Protein AF-A0A7U9XFC4-F1 (afdb_monomer_lite)

Structure (mmCIF, N/CA/C/O backbone):
data_AF-A0A7U9XFC4-F1
#
_entry.id   AF-A0A7U9XFC4-F1
#
loop_
_atom_site.group_PDB
_atom_site.id
_atom_site.type_symbol
_atom_site.label_atom_id
_atom_site.label_alt_id
_atom_site.label_comp_id
_atom_site.label_asym_id
_atom_site.label_entity_id
_atom_site.label_seq_id
_atom_site.pdbx_PDB_ins_code
_atom_site.Cartn_x
_atom_site.Cartn_y
_atom_site.Cartn_z
_atom_site.occupancy
_atom_site.B_iso_or_equiv
_atom_site.auth_seq_id
_atom_site.auth_comp_id
_atom_site.auth_asym_id
_atom_site.auth_atom_id
_atom_site.pdbx_PDB_model_num
ATOM 1 N N . MET A 1 1 ? 20.298 4.901 -15.967 1.00 60.19 1 MET A N 1
ATOM 2 C CA . MET A 1 1 ? 19.259 5.424 -15.066 1.00 60.19 1 MET A CA 1
ATOM 3 C C . MET A 1 1 ? 19.989 6.241 -14.031 1.00 60.19 1 MET A C 1
ATOM 5 O O . MET A 1 1 ? 20.990 5.750 -13.521 1.00 60.19 1 MET A O 1
ATOM 9 N N . ASP A 1 2 ? 19.614 7.506 -13.873 1.00 72.56 2 ASP A N 1
ATOM 10 C CA . ASP A 1 2 ? 20.160 8.339 -12.802 1.00 72.56 2 ASP A CA 1
ATOM 11 C C . A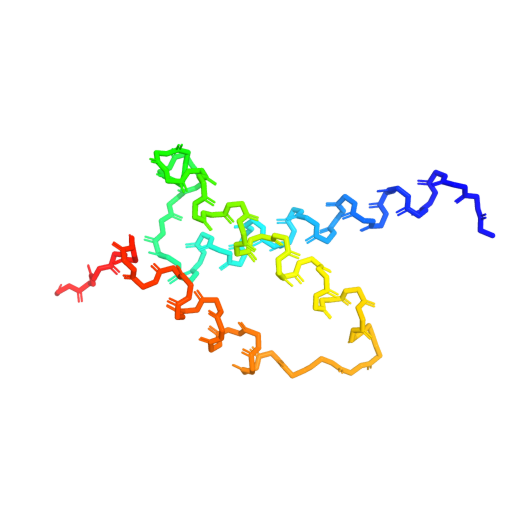SP A 1 2 ? 19.555 7.871 -11.467 1.00 72.56 2 ASP A C 1
ATOM 13 O O . ASP A 1 2 ? 18.421 7.395 -11.447 1.00 72.56 2 ASP A O 1
ATOM 17 N N . SER A 1 3 ? 20.303 7.982 -10.367 1.00 74.62 3 SER A N 1
ATOM 18 C CA . SER A 1 3 ? 19.834 7.594 -9.023 1.00 74.62 3 SER A CA 1
ATOM 19 C C . SER A 1 3 ? 18.535 8.319 -8.654 1.00 74.62 3 SER A C 1
ATOM 21 O O . SER A 1 3 ? 17.686 7.764 -7.969 1.00 74.62 3 SER A O 1
ATOM 23 N N . SER A 1 4 ? 18.364 9.544 -9.155 1.00 83.62 4 SER A N 1
ATOM 24 C CA . SER A 1 4 ? 17.200 10.396 -8.906 1.00 83.62 4 SER A CA 1
ATOM 25 C C . SER A 1 4 ? 15.888 9.850 -9.494 1.00 83.62 4 SER A C 1
ATOM 27 O O . SER A 1 4 ? 14.831 9.973 -8.868 1.00 83.62 4 SER A O 1
ATOM 29 N N . ASP A 1 5 ? 15.947 9.212 -10.666 1.00 87.25 5 ASP A N 1
ATOM 30 C CA . ASP A 1 5 ? 14.782 8.589 -11.305 1.00 87.25 5 ASP A CA 1
ATOM 31 C C . ASP A 1 5 ? 14.344 7.336 -10.534 1.00 87.25 5 ASP A C 1
ATOM 33 O O . ASP A 1 5 ? 13.150 7.082 -10.373 1.00 87.25 5 ASP A O 1
ATOM 37 N N . GLU A 1 6 ? 15.313 6.559 -10.040 1.00 89.25 6 GLU A N 1
ATOM 38 C CA . GLU A 1 6 ? 15.057 5.354 -9.247 1.00 89.25 6 GLU A CA 1
ATOM 39 C C . GLU A 1 6 ? 14.475 5.702 -7.872 1.00 89.25 6 GLU A C 1
ATOM 41 O O . GLU A 1 6 ? 13.475 5.106 -7.469 1.00 89.25 6 GLU A O 1
ATOM 46 N N . ASP A 1 7 ? 15.006 6.731 -7.206 1.00 93.06 7 ASP A N 1
ATOM 47 C CA . ASP A 1 7 ? 14.458 7.246 -5.946 1.00 93.06 7 ASP A CA 1
ATOM 48 C C . ASP A 1 7 ? 13.008 7.728 -6.118 1.00 93.06 7 ASP A C 1
ATOM 50 O O . ASP A 1 7 ? 12.133 7.394 -5.316 1.00 93.06 7 ASP A O 1
ATOM 54 N N . SER A 1 8 ? 12.732 8.471 -7.196 1.00 94.44 8 SER A N 1
ATOM 55 C CA . SER A 1 8 ? 11.384 8.970 -7.502 1.00 94.44 8 SER A CA 1
ATOM 56 C C . SER A 1 8 ? 10.407 7.832 -7.800 1.00 94.44 8 SER A C 1
ATOM 58 O O . SER A 1 8 ? 9.248 7.874 -7.387 1.00 94.44 8 SER A O 1
ATOM 60 N N . PHE A 1 9 ? 10.871 6.792 -8.494 1.00 93.56 9 PHE A N 1
ATOM 61 C CA . PHE A 1 9 ? 10.069 5.607 -8.772 1.00 93.56 9 PHE A CA 1
ATOM 62 C C . PHE A 1 9 ? 9.734 4.841 -7.488 1.00 93.56 9 PHE A C 1
ATOM 64 O O . PHE A 1 9 ? 8.566 4.533 -7.250 1.00 93.56 9 PHE A O 1
ATOM 71 N N . ILE A 1 10 ? 10.727 4.585 -6.630 1.00 94.69 10 ILE A N 1
ATOM 72 C CA . ILE A 1 10 ? 10.527 3.902 -5.345 1.00 94.69 10 ILE A CA 1
ATOM 73 C C . ILE A 1 10 ? 9.578 4.701 -4.446 1.00 94.69 10 ILE A C 1
ATOM 75 O O . ILE A 1 10 ? 8.698 4.109 -3.819 1.00 94.69 10 ILE A O 1
ATOM 79 N N . LEU A 1 11 ? 9.701 6.031 -4.415 1.00 96.62 11 LEU A N 1
ATOM 80 C CA . LEU A 1 11 ? 8.790 6.888 -3.658 1.00 96.62 11 LEU A CA 1
ATOM 81 C C . LEU A 1 11 ? 7.338 6.716 -4.127 1.00 96.62 11 LEU A C 1
ATOM 83 O O . LEU A 1 11 ? 6.458 6.484 -3.301 1.00 96.62 11 LEU A O 1
ATOM 87 N N . GLY A 1 12 ? 7.098 6.719 -5.441 1.00 97.12 12 GLY A N 1
ATOM 88 C CA . GLY A 1 12 ? 5.760 6.489 -5.994 1.00 97.12 12 GLY A CA 1
ATOM 89 C C . GLY A 1 12 ? 5.184 5.107 -5.650 1.00 97.12 12 GLY A C 1
ATOM 90 O O . GLY A 1 12 ? 3.978 4.969 -5.427 1.00 97.12 12 GLY A O 1
ATOM 91 N N . LEU A 1 13 ? 6.029 4.074 -5.545 1.00 96.62 13 LEU A N 1
ATOM 92 C CA . LEU A 1 13 ? 5.597 2.746 -5.092 1.00 96.62 13 LEU A CA 1
ATOM 93 C C . LEU A 1 13 ? 5.192 2.740 -3.616 1.00 96.62 13 LEU A C 1
ATOM 95 O O . LEU A 1 13 ? 4.219 2.077 -3.255 1.00 96.62 13 LEU A O 1
ATOM 99 N N . ILE A 1 14 ? 5.909 3.481 -2.770 1.00 97.62 14 ILE A N 1
ATOM 100 C CA . ILE A 1 14 ? 5.580 3.628 -1.348 1.00 97.62 14 ILE A CA 1
ATOM 101 C C . ILE A 1 14 ? 4.243 4.358 -1.189 1.00 97.62 14 ILE A C 1
ATOM 103 O O . ILE A 1 14 ? 3.358 3.830 -0.520 1.00 97.62 14 ILE A O 1
ATOM 107 N N . GLU A 1 15 ? 4.050 5.494 -1.864 1.00 97.44 15 GLU A N 1
ATOM 108 C CA . GLU A 1 15 ? 2.789 6.259 -1.847 1.00 97.44 15 GLU A CA 1
ATOM 109 C C . GLU A 1 15 ? 1.596 5.415 -2.341 1.00 97.44 15 GLU A C 1
ATOM 111 O O . GLU A 1 15 ? 0.490 5.450 -1.786 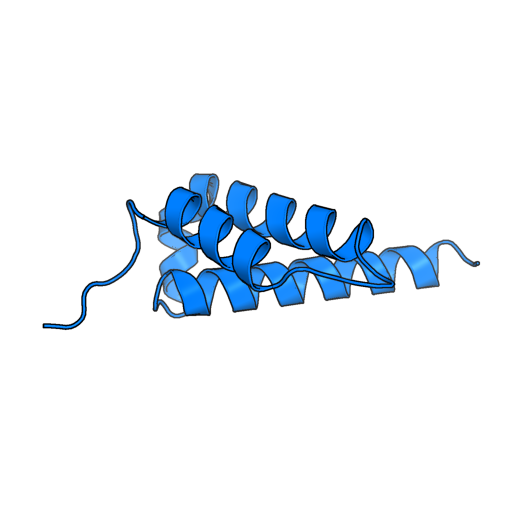1.00 97.44 15 GLU A O 1
ATOM 116 N N . THR A 1 16 ? 1.829 4.584 -3.362 1.00 96.31 16 THR A N 1
ATOM 117 C CA . THR A 1 16 ? 0.836 3.614 -3.845 1.00 96.31 16 THR A CA 1
ATOM 118 C C . THR A 1 16 ? 0.535 2.557 -2.780 1.00 96.31 16 THR A C 1
ATOM 120 O O . THR A 1 16 ? -0.628 2.232 -2.539 1.00 96.31 16 THR A O 1
ATOM 123 N N . GLY A 1 17 ? 1.563 2.029 -2.113 1.00 96.75 17 GLY A N 1
ATOM 124 C CA . GLY A 1 17 ? 1.424 1.065 -1.024 1.00 96.75 17 GLY A CA 1
ATOM 125 C C . GLY A 1 17 ? 0.630 1.616 0.162 1.00 96.75 17 GLY A C 1
ATOM 126 O O . GLY A 1 17 ? -0.220 0.907 0.701 1.00 96.75 17 GLY A O 1
ATOM 127 N N . GLU A 1 18 ? 0.852 2.875 0.538 1.00 97.00 18 GLU A N 1
ATOM 128 C CA . GLU A 1 18 ? 0.085 3.585 1.572 1.00 97.00 18 GLU A CA 1
ATOM 129 C C . GLU A 1 18 ? -1.398 3.661 1.209 1.00 97.00 18 GLU A C 1
ATOM 131 O O . GLU A 1 18 ? -2.252 3.266 2.007 1.00 97.00 18 GLU A O 1
ATOM 136 N N . SER A 1 19 ? -1.702 4.079 -0.021 1.00 96.94 19 SER A N 1
ATOM 137 C CA . SER A 1 19 ? -3.079 4.178 -0.521 1.00 96.94 19 SER A CA 1
ATOM 138 C C . SER A 1 19 ? -3.781 2.815 -0.539 1.00 96.94 19 SER A C 1
ATOM 140 O O . SER A 1 19 ? -4.892 2.675 -0.030 1.00 96.94 19 SER A O 1
ATOM 142 N N . LEU A 1 20 ? -3.103 1.767 -1.024 1.00 96.56 20 LEU A N 1
ATOM 143 C CA . LEU A 1 20 ? -3.636 0.400 -1.007 1.00 96.56 20 LEU A CA 1
ATOM 144 C C . LEU A 1 20 ? -3.899 -0.099 0.417 1.00 96.56 20 LEU A C 1
ATOM 146 O O . LEU A 1 20 ? -4.897 -0.778 0.664 1.00 96.56 20 LEU A O 1
ATOM 150 N N . CYS A 1 21 ? -3.019 0.224 1.367 1.00 97.38 21 CYS A N 1
ATOM 151 C CA . CYS A 1 21 ? -3.218 -0.144 2.764 1.00 97.38 21 CYS A CA 1
ATOM 152 C C . CYS A 1 21 ? -4.435 0.567 3.368 1.00 97.38 21 CYS A C 1
ATOM 154 O O . CYS A 1 21 ? -5.218 -0.086 4.061 1.00 97.38 21 CYS A O 1
ATOM 156 N N . ALA A 1 22 ? -4.632 1.854 3.071 1.00 96.69 22 ALA A N 1
ATOM 157 C CA . ALA A 1 22 ? -5.807 2.624 3.484 1.00 96.69 22 ALA A CA 1
ATOM 158 C C . ALA A 1 22 ? -7.107 2.006 2.953 1.00 96.69 22 ALA A C 1
ATOM 160 O O . ALA A 1 22 ? -8.014 1.695 3.732 1.00 96.69 22 ALA A O 1
ATOM 161 N N . ASP A 1 23 ? -7.152 1.699 1.657 1.00 96.38 23 ASP A N 1
ATOM 162 C CA . ASP A 1 23 ? -8.310 1.083 1.007 1.00 96.38 23 ASP A CA 1
ATOM 163 C C . ASP A 1 23 ? -8.631 -0.304 1.585 1.00 96.38 23 ASP A C 1
ATOM 165 O O . ASP A 1 23 ? -9.784 -0.627 1.897 1.00 96.38 23 ASP A O 1
ATOM 169 N N . VAL A 1 24 ? -7.609 -1.146 1.768 1.00 96.19 24 VAL A N 1
ATOM 170 C CA . VAL A 1 24 ? -7.774 -2.503 2.308 1.00 96.19 24 VAL A CA 1
ATOM 171 C C . VAL A 1 24 ? -8.221 -2.466 3.769 1.00 96.19 24 VAL A C 1
ATOM 173 O O . VAL A 1 24 ? -9.123 -3.230 4.145 1.00 96.19 24 VAL A O 1
ATOM 176 N N . ALA A 1 25 ? -7.631 -1.581 4.577 1.00 95.81 25 ALA A N 1
ATOM 177 C CA . ALA A 1 25 ? -8.005 -1.355 5.970 1.00 95.81 25 ALA A CA 1
ATOM 178 C C . ALA A 1 25 ? -9.353 -0.629 6.115 1.00 95.81 25 ALA A C 1
ATOM 180 O O . ALA A 1 25 ? -9.964 -0.709 7.182 1.00 95.81 25 ALA A O 1
ATOM 181 N N . ARG A 1 26 ? -9.851 0.009 5.045 1.00 95.62 26 ARG A N 1
ATOM 182 C CA . ARG A 1 26 ? -11.044 0.873 5.036 1.00 95.62 26 ARG A CA 1
ATOM 183 C C . ARG A 1 26 ? -10.923 2.008 6.050 1.00 95.62 26 ARG A C 1
ATOM 185 O O . ARG A 1 26 ? -11.821 2.233 6.861 1.00 95.62 26 ARG A O 1
ATOM 192 N N . MET A 1 27 ? -9.774 2.661 6.037 1.00 95.12 27 MET A N 1
ATOM 193 C CA . MET A 1 27 ? -9.393 3.711 6.971 1.00 95.12 27 MET A CA 1
ATOM 194 C C . MET A 1 27 ? -8.795 4.875 6.200 1.00 95.12 27 MET A C 1
ATOM 196 O O . MET A 1 27 ? -8.124 4.665 5.194 1.00 95.12 27 MET A O 1
ATOM 200 N N . GLU A 1 28 ? -8.991 6.087 6.702 1.00 94.00 28 GLU A N 1
ATOM 201 C CA . GLU A 1 28 ? -8.268 7.246 6.185 1.00 94.00 28 GLU A CA 1
ATOM 202 C C . GLU A 1 28 ? -6.791 7.174 6.597 1.00 94.00 28 GLU A C 1
ATOM 204 O O . GLU A 1 28 ? -6.448 6.591 7.630 1.00 94.00 28 GLU A O 1
ATOM 209 N N . MET A 1 29 ? -5.905 7.823 5.838 1.00 89.56 29 MET A N 1
ATOM 210 C CA . MET A 1 29 ? -4.459 7.792 6.105 1.00 89.56 29 MET A CA 1
ATOM 211 C C . MET A 1 29 ? -4.110 8.255 7.529 1.00 89.56 29 MET A C 1
ATOM 213 O O . MET A 1 29 ? -3.290 7.641 8.206 1.00 89.56 29 MET A O 1
ATOM 217 N N . ALA A 1 30 ? -4.808 9.283 8.021 1.00 92.12 30 ALA A N 1
ATOM 218 C CA . ALA A 1 30 ? -4.639 9.798 9.380 1.00 92.12 30 ALA A CA 1
ATOM 219 C C . ALA A 1 30 ? -4.984 8.760 10.466 1.00 92.12 30 ALA A C 1
ATOM 221 O O . ALA A 1 30 ? -4.452 8.806 11.571 1.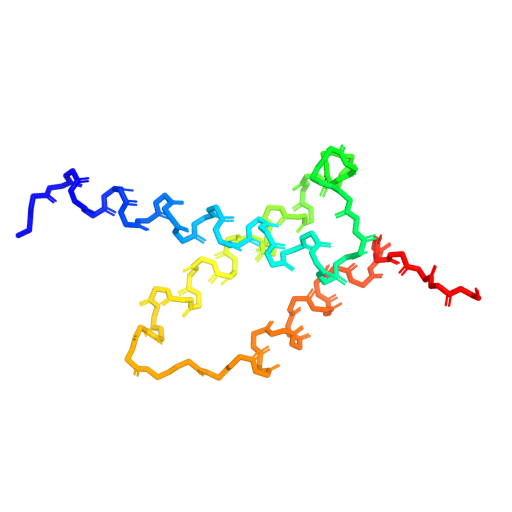00 92.12 30 ALA A O 1
ATOM 222 N N . GLU A 1 31 ? -5.867 7.804 10.173 1.00 93.00 31 GLU A N 1
ATOM 223 C CA . GLU A 1 31 ? -6.239 6.743 11.1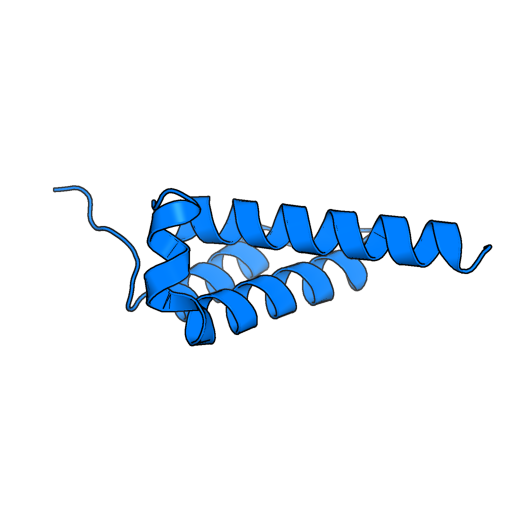14 1.00 93.00 31 GLU A CA 1
ATOM 224 C C . GLU A 1 31 ? -5.200 5.618 11.135 1.00 93.00 31 GLU A C 1
ATOM 226 O O . GLU A 1 31 ? -4.978 4.992 12.174 1.00 93.00 31 GLU A O 1
ATOM 231 N N . LEU A 1 32 ? -4.510 5.392 10.013 1.00 90.94 32 LEU A N 1
ATOM 232 C CA . LEU A 1 32 ? -3.411 4.432 9.925 1.00 90.94 32 LEU A CA 1
ATOM 233 C C . LEU A 1 32 ? -2.196 4.845 10.764 1.00 90.94 32 LEU A C 1
ATOM 235 O O . LEU A 1 32 ? -1.433 3.973 11.190 1.00 90.94 32 LEU A O 1
ATOM 239 N N . GLU A 1 33 ? -2.028 6.139 11.059 1.00 90.38 33 GLU A N 1
ATOM 240 C CA . GLU A 1 33 ? -0.947 6.643 11.918 1.00 90.38 33 GLU A CA 1
ATOM 241 C C . GLU A 1 33 ? -0.979 6.024 13.329 1.00 90.38 33 GLU A C 1
ATOM 243 O O . GLU A 1 33 ? 0.064 5.810 13.951 1.00 90.38 33 GLU A O 1
ATOM 248 N N . ALA A 1 34 ? -2.159 5.632 13.823 1.00 93.12 34 ALA A N 1
ATOM 249 C CA . ALA A 1 34 ? -2.296 4.923 15.098 1.00 93.12 34 ALA A CA 1
ATOM 250 C C . ALA A 1 34 ? -1.753 3.477 15.055 1.00 93.12 34 ALA A C 1
ATOM 252 O O . ALA A 1 34 ? -1.553 2.847 16.096 1.00 93.12 34 ALA A O 1
ATOM 253 N N . HIS A 1 35 ? -1.492 2.947 13.858 1.00 94.19 35 HIS A N 1
ATOM 254 C CA . HIS A 1 35 ? -1.124 1.557 13.594 1.00 94.19 35 HIS A CA 1
ATOM 255 C C . HIS A 1 35 ? 0.190 1.421 12.806 1.00 94.19 35 HIS A C 1
ATOM 257 O O . HIS A 1 35 ? 0.455 0.369 12.212 1.00 94.19 35 HIS A O 1
ATOM 263 N N . LEU A 1 36 ? 1.044 2.454 12.841 1.00 91.12 36 LEU A N 1
ATOM 264 C CA . LEU A 1 36 ? 2.281 2.555 12.055 1.00 91.12 36 LEU A CA 1
ATOM 265 C C . LEU A 1 36 ? 3.143 1.284 12.013 1.00 91.12 36 LEU A C 1
ATOM 267 O O . LEU A 1 36 ? 3.598 0.951 10.924 1.00 91.12 36 LEU A O 1
ATOM 271 N N . PRO A 1 37 ? 3.396 0.540 13.110 1.00 92.19 37 PRO A N 1
ATOM 272 C CA . PRO A 1 37 ? 4.229 -0.661 13.026 1.00 92.19 37 PRO A CA 1
ATOM 273 C C . PRO A 1 37 ? 3.682 -1.718 12.056 1.00 92.19 37 PRO A C 1
ATOM 275 O O . PRO A 1 37 ? 4.448 -2.311 11.302 1.00 92.19 37 PRO A O 1
ATOM 278 N N . MET A 1 38 ? 2.363 -1.929 12.049 1.00 91.81 38 MET A N 1
ATOM 279 C CA . MET A 1 38 ? 1.705 -2.927 11.202 1.00 91.81 38 MET A CA 1
ATOM 280 C C . MET A 1 38 ? 1.517 -2.399 9.779 1.00 91.81 38 MET A C 1
ATOM 282 O O . MET A 1 38 ? 1.825 -3.090 8.809 1.00 91.81 38 MET A O 1
ATOM 286 N N . VAL A 1 39 ? 1.085 -1.140 9.664 1.00 96.12 39 VAL A N 1
ATOM 287 C CA . VAL A 1 39 ? 0.873 -0.463 8.379 1.00 96.12 39 VAL A CA 1
ATOM 288 C C . VAL A 1 39 ? 2.183 -0.359 7.605 1.00 96.12 39 VAL A C 1
ATOM 290 O O . VAL A 1 39 ? 2.212 -0.693 6.428 1.00 96.12 39 VAL A O 1
ATOM 293 N N . ARG A 1 40 ? 3.299 -0.010 8.257 1.00 96.62 40 ARG A N 1
ATOM 294 C CA . ARG A 1 40 ? 4.608 0.079 7.590 1.00 96.62 40 ARG A CA 1
ATOM 295 C C . ARG A 1 40 ? 5.043 -1.244 6.973 1.00 96.62 40 ARG A C 1
ATOM 297 O O . ARG A 1 40 ? 5.599 -1.233 5.884 1.00 96.62 40 ARG A O 1
ATOM 304 N N . ILE A 1 41 ? 4.788 -2.378 7.629 1.00 96.88 41 ILE A N 1
ATOM 305 C CA . ILE A 1 41 ? 5.118 -3.694 7.058 1.00 96.88 41 ILE A CA 1
ATOM 306 C C . ILE A 1 41 ? 4.266 -3.961 5.812 1.00 96.88 41 ILE A C 1
ATOM 308 O O . ILE A 1 41 ? 4.797 -4.411 4.800 1.00 96.88 41 ILE A O 1
ATOM 312 N N . ALA A 1 42 ? 2.969 -3.649 5.862 1.00 97.88 42 ALA A N 1
ATOM 313 C CA . ALA A 1 42 ? 2.067 -3.813 4.725 1.00 97.88 42 ALA A CA 1
ATOM 314 C C . ALA A 1 42 ? 2.443 -2.902 3.540 1.00 97.88 42 ALA A C 1
ATOM 316 O O . ALA A 1 42 ? 2.504 -3.373 2.406 1.00 97.88 42 ALA A O 1
ATOM 317 N N . VAL A 1 43 ? 2.784 -1.637 3.803 1.00 98.00 43 VAL A N 1
ATOM 318 C CA . VAL A 1 43 ? 3.244 -0.675 2.787 1.00 98.00 43 VAL A CA 1
ATOM 319 C C . VAL A 1 43 ? 4.545 -1.140 2.140 1.00 98.00 43 VAL A C 1
ATOM 321 O O . VAL A 1 43 ? 4.644 -1.166 0.917 1.00 98.00 43 VAL A O 1
ATOM 324 N N . LEU A 1 44 ? 5.529 -1.562 2.942 1.00 97.69 44 LEU A N 1
ATOM 325 C CA . LEU A 1 44 ? 6.803 -2.063 2.421 1.00 97.69 44 LEU A CA 1
ATOM 326 C C . LEU A 1 44 ? 6.618 -3.337 1.592 1.00 97.69 44 LEU A C 1
ATOM 328 O O . LEU A 1 44 ? 7.257 -3.479 0.553 1.00 97.69 44 LEU A O 1
ATOM 332 N N . TYR A 1 45 ? 5.725 -4.236 2.015 1.00 97.69 45 TYR A N 1
ATOM 333 C CA . TYR A 1 45 ? 5.370 -5.412 1.226 1.00 97.69 45 TYR A CA 1
ATOM 334 C C . TYR A 1 45 ? 4.747 -5.019 -0.119 1.00 97.69 45 TYR A C 1
ATOM 336 O O . TYR A 1 45 ? 5.162 -5.538 -1.151 1.00 97.69 45 TYR A O 1
ATOM 344 N N . ALA A 1 46 ? 3.794 -4.080 -0.128 1.00 97.62 46 ALA A N 1
ATOM 345 C CA . ALA A 1 46 ? 3.170 -3.609 -1.363 1.00 97.62 46 ALA A CA 1
ATOM 346 C C . ALA A 1 46 ? 4.188 -2.968 -2.314 1.00 97.62 46 ALA A C 1
ATOM 348 O O . ALA A 1 46 ? 4.219 -3.313 -3.493 1.00 97.62 46 ALA A O 1
ATOM 349 N N . ALA A 1 47 ? 5.047 -2.083 -1.802 1.00 97.19 47 ALA A N 1
ATOM 350 C CA . ALA A 1 47 ? 6.076 -1.427 -2.601 1.00 97.19 47 ALA A CA 1
ATOM 351 C C . ALA A 1 47 ? 7.055 -2.445 -3.212 1.00 97.19 47 ALA A C 1
ATOM 353 O O . ALA A 1 47 ? 7.326 -2.388 -4.410 1.00 97.19 47 ALA A O 1
ATOM 354 N N . ALA A 1 48 ? 7.527 -3.417 -2.421 1.00 96.75 48 ALA A N 1
ATOM 355 C CA . ALA A 1 48 ? 8.399 -4.487 -2.905 1.00 96.75 48 ALA A CA 1
ATOM 356 C C . ALA A 1 48 ? 7.707 -5.355 -3.968 1.00 96.75 48 ALA A C 1
ATOM 358 O O . ALA A 1 48 ? 8.276 -5.602 -5.029 1.00 96.75 48 ALA A O 1
ATOM 359 N N . TYR A 1 49 ? 6.453 -5.752 -3.730 1.00 96.81 49 TYR A N 1
ATOM 360 C CA . TYR A 1 49 ? 5.683 -6.558 -4.676 1.00 96.81 49 TYR A CA 1
ATOM 361 C C . TYR A 1 49 ? 5.529 -5.852 -6.027 1.00 96.81 49 TYR A C 1
ATOM 363 O O . TYR A 1 49 ? 5.783 -6.453 -7.069 1.00 96.81 49 TYR A O 1
ATOM 371 N N . LEU A 1 50 ? 5.147 -4.571 -6.014 1.00 94.94 50 LEU A N 1
ATOM 372 C CA . LEU A 1 50 ? 4.972 -3.769 -7.226 1.00 94.94 50 LEU A CA 1
ATOM 373 C C . LEU A 1 50 ? 6.294 -3.549 -7.971 1.00 94.94 50 LEU A C 1
ATOM 375 O O . LEU A 1 50 ? 6.306 -3.564 -9.201 1.00 94.94 50 LEU A O 1
ATOM 379 N N . TYR A 1 51 ? 7.400 -3.377 -7.242 1.00 94.38 51 TYR A N 1
ATOM 380 C CA . TYR A 1 51 ? 8.731 -3.266 -7.835 1.00 94.38 51 TYR A CA 1
ATOM 381 C C . TYR A 1 51 ? 9.127 -4.557 -8.569 1.00 94.38 51 TYR A C 1
ATOM 383 O O . TYR A 1 51 ? 9.572 -4.512 -9.717 1.00 94.38 51 TYR A O 1
ATOM 391 N N . GLU A 1 52 ? 8.930 -5.712 -7.928 1.00 94.31 52 GLU A N 1
ATOM 392 C CA . GLU A 1 52 ? 9.283 -7.026 -8.479 1.00 94.31 52 GLU A CA 1
ATOM 393 C C . GLU A 1 52 ? 8.374 -7.448 -9.647 1.00 94.31 52 GLU A C 1
ATOM 395 O O . GLU A 1 52 ? 8.847 -8.055 -10.608 1.00 94.31 52 GLU A O 1
ATOM 400 N N . HIS A 1 53 ? 7.090 -7.077 -9.615 1.00 93.88 53 HIS A N 1
ATOM 401 C CA . HIS A 1 53 ? 6.068 -7.521 -10.573 1.00 93.88 53 HIS A CA 1
ATOM 402 C C . HIS A 1 53 ? 5.653 -6.432 -11.577 1.00 93.88 53 HIS A C 1
ATOM 404 O O . HIS A 1 53 ? 4.507 -6.374 -12.023 1.00 93.88 53 HIS A O 1
ATOM 410 N N . ARG A 1 54 ? 6.593 -5.567 -11.972 1.00 85.88 54 ARG A N 1
ATOM 411 C CA . ARG A 1 54 ? 6.342 -4.396 -12.837 1.00 85.88 54 ARG A CA 1
ATOM 412 C C . ARG A 1 54 ? 5.782 -4.705 -14.235 1.00 85.88 54 ARG A C 1
ATOM 414 O O . ARG A 1 54 ? 5.178 -3.834 -14.851 1.00 85.88 54 ARG A O 1
ATOM 421 N N . GLU A 1 55 ? 6.019 -5.907 -14.759 1.00 86.81 55 GLU A N 1
ATOM 422 C CA . GLU A 1 55 ? 5.571 -6.311 -16.105 1.00 86.81 55 GLU A CA 1
ATOM 423 C C . GLU A 1 55 ? 4.214 -7.023 -16.073 1.00 86.81 55 GLU A C 1
ATOM 425 O O . GLU A 1 55 ? 3.415 -6.887 -17.000 1.00 86.81 55 GLU A O 1
ATOM 430 N N . GLN A 1 56 ? 3.944 -7.764 -14.996 1.00 87.00 56 GLN A N 1
ATOM 431 C CA . GLN A 1 56 ? 2.700 -8.493 -14.793 1.00 87.00 56 GLN A CA 1
ATOM 432 C C . GLN A 1 56 ? 2.484 -8.732 -13.295 1.00 87.00 56 GLN A C 1
ATOM 434 O O . GLN A 1 56 ? 3.111 -9.608 -12.704 1.00 87.00 56 GLN A O 1
ATOM 439 N N . ALA A 1 57 ? 1.582 -7.960 -12.691 1.00 83.50 57 ALA A N 1
ATOM 440 C CA . ALA A 1 57 ? 1.228 -8.085 -11.280 1.00 83.50 57 ALA A CA 1
ATOM 441 C C . ALA A 1 57 ? -0.076 -8.877 -11.099 1.00 83.50 57 ALA A C 1
ATOM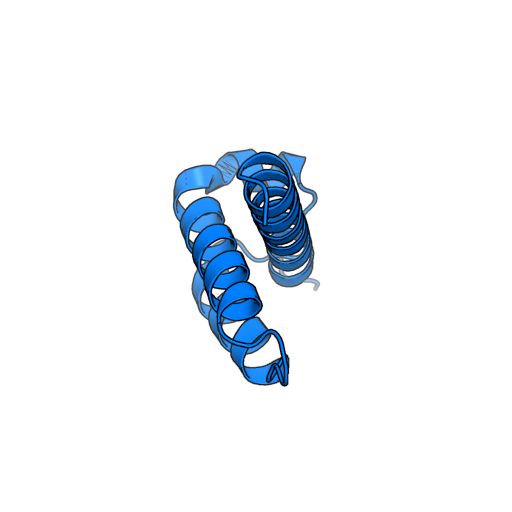 443 O O . ALA A 1 57 ? -1.079 -8.584 -11.756 1.00 83.50 57 ALA A O 1
ATOM 444 N N . ASP A 1 58 ? -0.090 -9.839 -10.169 1.00 89.81 58 ASP A N 1
ATOM 445 C CA . ASP A 1 58 ? -1.335 -10.433 -9.677 1.00 89.81 58 ASP A CA 1
ATOM 446 C C . ASP A 1 58 ? -1.880 -9.575 -8.528 1.00 89.81 58 ASP A C 1
ATOM 448 O O . ASP A 1 58 ? -1.530 -9.702 -7.353 1.00 89.81 58 ASP A O 1
ATOM 452 N N . HIS A 1 59 ? -2.775 -8.656 -8.876 1.00 86.44 59 HIS A N 1
ATOM 453 C CA . HIS A 1 59 ? -3.394 -7.776 -7.889 1.00 86.44 59 HIS A CA 1
ATOM 454 C C . HIS A 1 59 ? -4.269 -8.529 -6.870 1.00 86.44 59 HIS A C 1
ATOM 456 O O . HIS A 1 59 ? -4.507 -8.017 -5.775 1.00 86.44 59 HIS A O 1
ATOM 462 N N . GLY A 1 60 ? -4.746 -9.735 -7.198 1.00 91.38 60 GLY A N 1
ATOM 463 C CA . GLY A 1 60 ? -5.511 -10.575 -6.282 1.00 91.38 60 GLY A CA 1
ATOM 464 C C . GLY A 1 60 ? -4.642 -11.114 -5.150 1.00 91.38 60 GLY A C 1
ATOM 465 O O . GLY A 1 60 ? -5.042 -11.037 -3.984 1.00 91.38 60 GLY A O 1
ATOM 466 N N . GLU A 1 61 ? -3.444 -11.593 -5.481 1.00 93.31 61 GLU A N 1
ATOM 467 C CA . GLU A 1 61 ? -2.439 -12.021 -4.503 1.00 93.31 61 GLU A CA 1
ATOM 468 C C . GLU A 1 61 ? -2.031 -10.860 -3.588 1.00 93.31 61 GLU A C 1
ATOM 470 O O . GLU A 1 61 ? -2.123 -10.977 -2.362 1.00 93.31 61 GLU A O 1
ATOM 475 N N . LEU A 1 62 ? -1.683 -9.708 -4.176 1.00 95.62 62 LEU A N 1
ATOM 476 C CA . LEU A 1 62 ? -1.302 -8.505 -3.433 1.00 95.62 62 LEU A CA 1
ATOM 477 C C . LEU A 1 62 ? -2.379 -8.102 -2.415 1.00 95.62 62 LEU A C 1
ATOM 479 O O . LEU A 1 62 ? -2.105 -7.961 -1.221 1.00 95.62 62 LEU A O 1
ATOM 483 N N . VAL A 1 63 ? -3.628 -7.961 -2.864 1.00 95.56 63 VAL A N 1
ATOM 484 C CA . VAL A 1 63 ? -4.748 -7.576 -1.993 1.00 95.56 63 VAL A CA 1
ATOM 485 C C . VAL A 1 63 ? -5.042 -8.652 -0.943 1.00 95.56 63 VAL A C 1
ATOM 487 O O . VAL A 1 63 ? -5.414 -8.321 0.186 1.00 95.56 63 VAL A O 1
ATOM 490 N N . GLY A 1 64 ? -4.881 -9.935 -1.277 1.00 96.94 64 GLY A N 1
ATOM 491 C CA . GLY A 1 64 ? -5.040 -11.049 -0.341 1.00 96.94 64 GLY A CA 1
ATOM 492 C C . GLY A 1 64 ? -4.041 -10.988 0.817 1.00 96.94 64 GLY A C 1
ATOM 493 O O . GLY A 1 64 ? -4.434 -11.093 1.987 1.00 96.94 64 GLY A O 1
ATOM 494 N N . THR A 1 65 ? -2.769 -10.738 0.509 1.00 96.88 65 THR A N 1
ATOM 495 C CA . THR A 1 65 ? -1.723 -10.575 1.524 1.00 96.88 65 THR A CA 1
ATOM 496 C C . THR A 1 65 ? -1.950 -9.319 2.356 1.00 96.88 65 THR A C 1
ATOM 498 O O . THR A 1 65 ? -1.957 -9.405 3.584 1.00 96.88 65 THR A O 1
ATOM 501 N N . LEU A 1 66 ? -2.240 -8.173 1.729 1.00 97.56 66 LEU A N 1
ATOM 502 C CA . LEU A 1 66 ? -2.533 -6.932 2.456 1.00 97.56 66 LEU A CA 1
ATOM 503 C C . LEU A 1 66 ? -3.731 -7.085 3.394 1.00 97.56 66 LEU A C 1
ATOM 505 O O . LEU A 1 66 ? -3.686 -6.632 4.535 1.00 97.56 66 LEU A O 1
ATOM 509 N N . ARG A 1 67 ? -4.787 -7.785 2.964 1.00 96.19 67 ARG A N 1
ATOM 510 C CA . ARG A 1 67 ? -5.949 -8.069 3.817 1.00 96.19 67 ARG A CA 1
ATOM 511 C C . ARG A 1 67 ? -5.565 -8.895 5.036 1.00 96.19 67 ARG A C 1
ATOM 513 O O . ARG A 1 67 ? -6.102 -8.645 6.108 1.00 96.19 67 ARG A O 1
ATOM 520 N N . SER A 1 68 ? -4.664 -9.859 4.869 1.00 96.38 68 SER A N 1
ATOM 521 C CA . SER A 1 68 ? -4.164 -10.693 5.964 1.00 96.38 68 SER A CA 1
ATOM 522 C C . SER A 1 68 ? -3.305 -9.881 6.936 1.00 96.38 68 SER A C 1
ATOM 524 O O . SER A 1 68 ? -3.506 -9.964 8.145 1.00 96.38 68 SER A O 1
ATOM 526 N N . LEU A 1 69 ? -2.404 -9.040 6.416 1.00 96.56 69 LEU A N 1
ATOM 527 C CA . LEU A 1 69 ? -1.535 -8.173 7.217 1.00 96.56 69 LEU A CA 1
ATOM 528 C C . LEU A 1 69 ? -2.313 -7.091 7.974 1.00 96.56 69 LEU A C 1
ATOM 530 O O . LEU A 1 69 ? -1.963 -6.767 9.101 1.00 96.56 69 LEU A O 1
ATOM 534 N N . LEU A 1 70 ? -3.372 -6.540 7.383 1.00 96.69 70 LEU A N 1
ATOM 535 C CA . LEU A 1 70 ? -4.150 -5.441 7.965 1.00 96.69 70 LEU A CA 1
ATOM 536 C C . LEU A 1 70 ? -5.4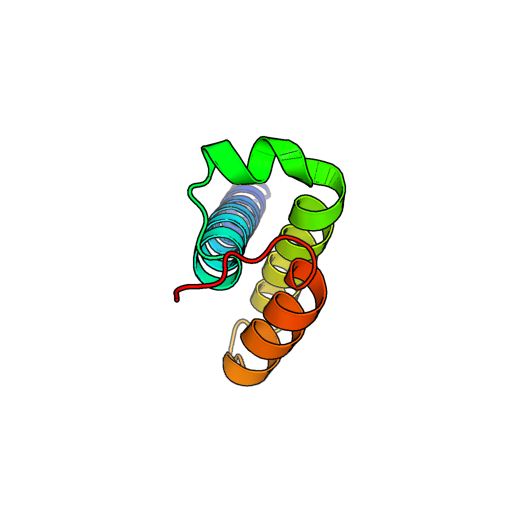08 -5.919 8.695 1.00 96.69 70 LEU A C 1
ATOM 538 O O . LEU A 1 70 ? -6.159 -5.101 9.223 1.00 96.69 70 LEU A O 1
ATOM 542 N N . PHE A 1 71 ? -5.645 -7.233 8.757 1.00 94.56 71 PHE A N 1
ATOM 543 C CA . PHE A 1 71 ? -6.871 -7.807 9.312 1.00 94.56 71 PHE A CA 1
ATOM 544 C C . PHE A 1 71 ? -7.184 -7.295 10.722 1.00 94.56 71 PHE A C 1
ATOM 546 O O . PHE A 1 71 ? -8.329 -6.975 11.015 1.00 94.56 71 PHE A O 1
ATOM 553 N N . GLY A 1 72 ? -6.162 -7.166 11.574 1.00 92.88 72 GLY A N 1
ATOM 554 C CA . GLY A 1 72 ? -6.332 -6.748 12.968 1.00 92.88 72 GLY A CA 1
ATOM 555 C C . GLY A 1 72 ? -6.774 -5.295 13.166 1.00 92.88 72 GLY A C 1
ATOM 556 O O . GLY A 1 72 ? -7.229 -4.961 14.255 1.00 92.88 72 GLY A O 1
ATOM 557 N N . ILE A 1 73 ? -6.640 -4.441 12.146 1.00 93.81 73 ILE A N 1
ATOM 558 C CA . ILE A 1 73 ? -7.017 -3.019 12.217 1.00 93.81 73 ILE A CA 1
ATOM 559 C C . ILE A 1 73 ? -8.124 -2.656 11.228 1.00 93.81 73 ILE A C 1
ATOM 561 O O . ILE A 1 73 ? -8.674 -1.566 11.292 1.00 93.81 73 ILE A O 1
ATOM 565 N N . ARG A 1 74 ? -8.460 -3.549 10.298 1.00 92.94 74 ARG A N 1
ATOM 566 C CA . ARG A 1 74 ? -9.426 -3.283 9.235 1.00 92.94 74 ARG A CA 1
ATOM 567 C C . ARG A 1 74 ? -10.814 -2.977 9.804 1.00 92.94 74 ARG A C 1
ATOM 569 O O . ARG A 1 74 ? -11.363 -3.782 10.553 1.00 92.94 74 ARG A O 1
ATOM 576 N N . LYS A 1 75 ? -11.428 -1.865 9.383 1.00 90.81 75 LYS A N 1
ATOM 577 C CA . LYS A 1 75 ? -12.791 -1.505 9.800 1.00 90.81 75 LYS A CA 1
ATOM 578 C C . LYS A 1 75 ? -13.842 -2.406 9.157 1.00 90.81 75 LYS A C 1
ATOM 580 O O . LYS A 1 75 ? -13.914 -2.567 7.931 1.00 90.81 75 LYS A O 1
ATOM 585 N N . GLU A 1 76 ? -14.707 -2.961 9.994 1.00 85.88 76 GLU A N 1
ATOM 586 C CA . GLU A 1 76 ? -15.909 -3.657 9.551 1.00 85.88 76 GLU A CA 1
ATOM 587 C C . GLU A 1 76 ? -17.011 -2.641 9.225 1.00 85.88 76 GLU A C 1
ATOM 589 O O . GLU A 1 76 ? -17.151 -1.617 9.892 1.00 85.88 76 GLU A O 1
ATOM 594 N N . VAL A 1 77 ? -17.773 -2.912 8.165 1.00 71.38 77 VAL A N 1
ATOM 595 C CA . VAL A 1 77 ? -18.980 -2.149 7.831 1.00 71.38 77 VAL A CA 1
ATOM 596 C C . VAL A 1 77 ? -20.145 -3.066 8.179 1.00 71.38 77 VAL A C 1
ATOM 598 O O . VAL A 1 77 ? -20.231 -4.153 7.604 1.00 71.38 77 VAL A O 1
ATOM 601 N N . PHE A 1 78 ? -20.958 -2.652 9.150 1.00 64.25 78 PHE A N 1
ATOM 602 C CA . PHE A 1 78 ? -22.181 -3.336 9.575 1.00 64.25 78 PHE A CA 1
ATOM 603 C C . PHE A 1 78 ? -23.404 -2.733 8.887 1.00 64.25 78 PHE A C 1
ATOM 605 O O . PHE A 1 78 ? -23.412 -1.495 8.694 1.00 64.25 78 PHE A O 1
#

pLDDT: mean 92.35, std 7.29, range [60.19, 98.0]

Radius of gyration: 13.14 Å; chains: 1; bounding box: 42×22×31 Å

Secondary structure (DSSP, 8-state):
--HHHHHHHHHHHHHHHHHHHHHHHT--HHHHGGGHHHHHHHHHHHHHHHHHTSSS--HHHHHHHHHHHTTTTPPP--

Sequence (78 aa):
MDSSDEDSFILGLIETGESLCADVARMEMAELEAHLPMVRIAVLYAAAYLYEHREQADHGELVGTLRSLLFGIRKEVF

Foldseek 3Di:
DDPVVVVVLLVVQLVVQLVLLCVLLVHDSVLCVVVCVLSVVSSVLSSVQCVVQVPHHDVVVNSVVSNVSNVVRRDDDD